Protein AF-A0A379RYI5-F1 (afdb_monomer_lite)

Secondary structure (DSSP, 8-state):
-------S-SSGGGT--S-HHHHHHHTT-SSEEEEEESS-TT---HHHHHHHHHHHHHHH-HHHHTS-EEEEEE-GGGS-HHHHHHHHHHHHHHTT--S-B-

InterPro domains:
  IPR006073 GTP binding domain [PF01926] (2-75)
  IPR006073 GTP binding domain [PR00326] (2-17)
  IPR006073 GTP binding domain [PR00326] (19-37)
  IPR006074 GTP1/OBG, conserved site [PS00905] (4-17)
  IPR027417 P-loop containing nucleoside triphosphate hydrolase [G3DSA:3.40.50.300] (1-102)
  IPR027417 P-loop containing nucleoside triphosphate hydrolase [SSF52540] (2-99)
  IPR031167 OBG-type guanine nucleotide-binding (G) domain [PS51710] (1-102)
  IPR045086 OBG-type GTPase [PTHR11702] (2-92)

pLDDT: mean 77.07, std 15.86, range [35.59, 91.75]

Sequence (102 aa):
MVADIPGLIEGAAEGAGLGIRFLKHLERCRVLLHLIDIDPIDGSDPVENARIIIGELEKYSQDLAAKPRWLVFNKIDLMDKTEAEEKAKSIAEALGWEGNTI

Foldseek 3Di:
DDDDDPDPPDQCVPPPQCDPVNVVVLVPDQEAEAEFELQDPVRDDSLVSSVVNLVSQCVVDVSSSPHHYEYEYPPLVVDDPVVSVVSQVVSCVSNVHPHHYD

Radius of gyration: 13.76 Å; chains: 1; bounding box: 32×31×34 Å

Structure (mmCIF, N/CA/C/O backbone):
data_AF-A0A379RYI5-F1
#
_entry.id   AF-A0A379RYI5-F1
#
loop_
_atom_site.group_PDB
_atom_site.id
_atom_site.type_symbol
_atom_site.label_atom_id
_atom_site.label_alt_id
_atom_site.label_comp_id
_atom_site.label_asym_id
_atom_site.label_entity_id
_atom_site.label_seq_id
_atom_site.pdbx_PDB_ins_code
_atom_site.Cartn_x
_atom_site.Cartn_y
_atom_site.Cartn_z
_atom_site.occupancy
_atom_site.B_iso_or_equiv
_atom_site.auth_seq_id
_atom_site.auth_comp_id
_atom_site.auth_asym_id
_atom_site.auth_atom_id
_atom_site.pdbx_PDB_model_num
ATOM 1 N N . MET A 1 1 ? -19.499 0.931 -1.255 1.00 47.88 1 MET A N 1
ATOM 2 C CA . MET A 1 1 ? -18.813 2.222 -1.452 1.00 47.88 1 MET A CA 1
ATOM 3 C C . MET A 1 1 ? -17.436 1.891 -1.981 1.00 47.88 1 MET A C 1
ATOM 5 O O . MET A 1 1 ? -16.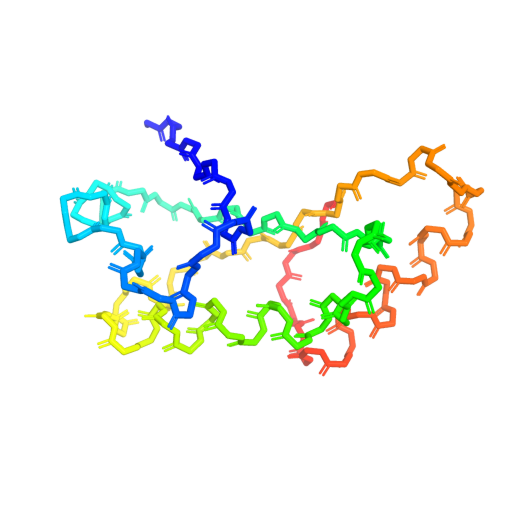798 1.030 -1.388 1.00 47.88 1 MET A O 1
ATOM 9 N N . VAL A 1 2 ? -17.034 2.489 -3.097 1.00 42.75 2 VAL A N 1
ATOM 10 C CA . VAL A 1 2 ? -15.635 2.487 -3.536 1.00 42.75 2 VAL A CA 1
ATOM 11 C C . VAL A 1 2 ? -15.097 3.843 -3.10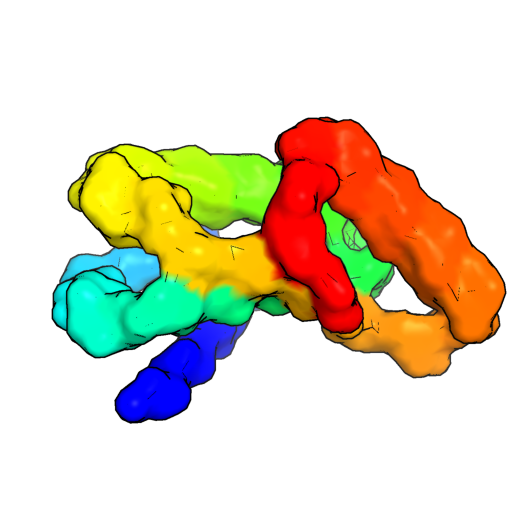4 1.00 42.75 2 VAL A C 1
ATOM 13 O O . VAL A 1 2 ? -15.693 4.862 -3.444 1.00 42.75 2 VAL A O 1
ATOM 16 N N . ALA A 1 3 ? -14.078 3.841 -2.255 1.00 52.28 3 ALA A N 1
ATOM 17 C CA . ALA A 1 3 ? -13.382 5.047 -1.834 1.00 52.28 3 ALA A CA 1
ATOM 18 C C . ALA A 1 3 ? -11.971 4.935 -2.399 1.00 52.28 3 ALA A C 1
ATOM 20 O O . ALA A 1 3 ? -11.253 4.004 -2.042 1.00 52.28 3 ALA A O 1
ATOM 21 N N . ASP A 1 4 ? -11.636 5.828 -3.322 1.00 54.09 4 ASP A N 1
ATOM 22 C CA . ASP A 1 4 ? -10.286 5.935 -3.856 1.00 54.09 4 ASP A CA 1
ATOM 23 C C . ASP A 1 4 ? -9.426 6.731 -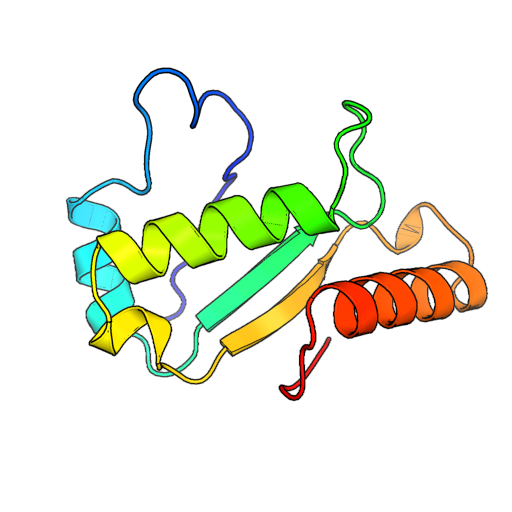2.869 1.00 54.09 4 ASP A C 1
ATOM 25 O O . ASP A 1 4 ? -9.895 7.728 -2.307 1.00 54.09 4 ASP A O 1
ATOM 29 N N . ILE A 1 5 ? -8.205 6.260 -2.627 1.00 54.44 5 ILE A N 1
ATOM 30 C CA . ILE A 1 5 ? -7.195 6.941 -1.819 1.00 54.44 5 ILE A CA 1
ATOM 31 C C . ILE A 1 5 ? -6.210 7.572 -2.810 1.00 54.44 5 ILE A C 1
ATOM 33 O O . ILE A 1 5 ? -5.237 6.917 -3.186 1.00 54.44 5 ILE A O 1
ATOM 37 N N . PRO A 1 6 ? -6.430 8.812 -3.277 1.00 45.28 6 PRO A N 1
ATOM 38 C CA . PRO A 1 6 ? -5.438 9.461 -4.115 1.00 45.28 6 PRO A CA 1
ATOM 39 C C . PRO A 1 6 ? -4.163 9.684 -3.298 1.00 45.28 6 PRO A C 1
ATOM 41 O O . PRO A 1 6 ? -4.216 10.289 -2.231 1.00 45.28 6 PRO A O 1
ATOM 44 N N . GLY A 1 7 ? -3.041 9.195 -3.829 1.00 44.47 7 GLY A N 1
ATOM 45 C CA . GLY A 1 7 ? -1.693 9.675 -3.534 1.00 44.47 7 GLY A CA 1
ATOM 46 C C . GLY A 1 7 ? -1.310 9.716 -2.057 1.00 44.47 7 GLY A C 1
ATOM 47 O O . GLY A 1 7 ? -1.419 10.744 -1.402 1.00 44.47 7 GLY A O 1
ATOM 48 N N . LEU A 1 8 ? -0.691 8.642 -1.578 1.00 43.03 8 LEU A N 1
ATOM 49 C CA . LEU A 1 8 ? 0.198 8.722 -0.416 1.00 43.03 8 LEU A CA 1
ATOM 50 C C . LEU A 1 8 ? 1.600 9.242 -0.782 1.00 43.03 8 LEU A C 1
ATOM 52 O O . LEU A 1 8 ? 2.549 9.049 -0.032 1.00 43.03 8 LEU A O 1
ATOM 56 N N . ILE A 1 9 ? 1.732 9.919 -1.928 1.00 45.69 9 ILE A N 1
ATOM 57 C CA . ILE A 1 9 ? 2.972 10.560 -2.363 1.00 45.69 9 ILE A CA 1
ATOM 58 C C . ILE A 1 9 ? 2.639 11.936 -2.951 1.00 45.69 9 ILE A C 1
ATOM 60 O O . ILE A 1 9 ? 2.403 12.087 -4.143 1.00 45.69 9 ILE A O 1
ATOM 64 N N . GLU A 1 10 ? 2.531 12.908 -2.046 1.00 35.59 10 GLU A N 1
ATOM 65 C CA . GLU A 1 10 ? 3.233 14.201 -2.071 1.00 35.59 10 GLU A CA 1
ATOM 66 C C . GLU A 1 10 ? 3.057 14.823 -0.666 1.00 35.59 10 GLU A C 1
ATOM 68 O O . GLU A 1 10 ? 2.004 15.360 -0.331 1.00 35.59 10 GLU A O 1
ATOM 73 N N . GLY A 1 11 ? 4.059 14.679 0.215 1.00 39.44 11 GLY A N 1
ATOM 74 C CA . GLY A 1 11 ? 4.080 15.367 1.522 1.00 39.44 11 GLY A CA 1
ATOM 75 C C . GLY A 1 11 ? 3.547 14.612 2.755 1.00 39.44 11 GLY A C 1
ATOM 76 O O . GLY A 1 11 ? 3.318 15.240 3.790 1.00 39.44 11 GLY A O 1
ATOM 77 N N . ALA A 1 12 ? 3.396 13.281 2.723 1.00 44.16 12 ALA A N 1
ATOM 78 C CA . ALA A 1 12 ? 2.977 12.503 3.906 1.00 44.16 12 ALA A CA 1
ATOM 79 C C . ALA A 1 12 ? 3.951 12.636 5.103 1.00 44.16 12 ALA A C 1
ATOM 81 O O . ALA A 1 12 ? 3.527 12.610 6.258 1.00 44.16 12 ALA A O 1
ATOM 82 N N . ALA A 1 13 ? 5.235 12.903 4.839 1.00 38.75 13 ALA A N 1
ATOM 83 C CA . ALA A 1 13 ? 6.237 13.182 5.868 1.00 38.75 13 ALA A CA 1
ATOM 84 C C . ALA A 1 13 ? 6.148 14.602 6.486 1.00 38.75 13 ALA A C 1
ATOM 86 O O . ALA A 1 13 ? 6.708 14.823 7.557 1.00 38.75 13 ALA A O 1
ATOM 87 N N . GLU A 1 14 ? 5.420 15.550 5.874 1.00 36.56 14 GLU A N 1
ATOM 88 C CA . GLU A 1 14 ? 5.305 16.952 6.334 1.00 36.56 14 GLU A CA 1
ATOM 89 C C . GLU A 1 14 ? 3.899 17.332 6.850 1.00 36.56 14 GLU A C 1
ATOM 91 O O . GLU A 1 14 ? 3.555 18.509 6.955 1.00 36.56 14 GLU A O 1
ATOM 96 N N . GLY A 1 15 ? 3.088 16.348 7.260 1.00 38.97 15 GLY A N 1
ATOM 97 C CA . GLY A 1 15 ? 1.872 16.600 8.054 1.00 38.97 15 GLY A CA 1
ATOM 98 C C . GLY A 1 15 ? 0.535 16.302 7.371 1.00 38.97 15 GLY A C 1
ATOM 99 O O . GLY A 1 15 ? -0.509 16.692 7.895 1.00 38.97 15 GLY A O 1
ATOM 100 N N . ALA A 1 16 ? 0.541 15.573 6.253 1.00 44.50 16 ALA A N 1
ATOM 101 C CA . ALA A 1 16 ? -0.662 15.105 5.560 1.00 44.50 16 ALA A CA 1
ATOM 102 C C . ALA A 1 16 ? -0.879 13.583 5.685 1.00 44.50 16 ALA A C 1
ATOM 104 O O . ALA A 1 16 ? -1.288 12.937 4.723 1.00 44.50 16 ALA A O 1
ATOM 105 N N . GLY A 1 17 ? -0.614 12.993 6.860 1.00 54.19 17 GLY A N 1
ATOM 106 C CA . GLY A 1 17 ? -0.998 11.601 7.135 1.00 54.19 17 GLY A CA 1
ATOM 107 C C . GLY A 1 17 ? -2.476 11.368 6.803 1.00 54.19 17 GLY A C 1
ATOM 108 O O . GLY A 1 17 ? -3.271 12.309 6.901 1.00 54.19 17 GLY A O 1
ATOM 109 N N . LEU A 1 18 ? -2.830 10.140 6.391 1.00 59.69 18 LEU A N 1
ATOM 110 C CA . LEU A 1 18 ? -4.187 9.715 6.009 1.00 59.69 18 LEU A CA 1
ATOM 111 C C . LEU A 1 18 ? -5.246 10.476 6.827 1.00 59.69 18 LEU A C 1
ATOM 113 O O . LEU A 1 18 ? -5.434 10.224 8.016 1.00 59.69 18 LEU A O 1
ATOM 117 N N . GLY A 1 19 ? -5.883 11.491 6.235 1.00 63.81 19 GLY A N 1
ATOM 118 C CA . GLY A 1 19 ? -6.648 12.458 7.024 1.00 63.81 19 GLY A CA 1
ATOM 119 C C . GLY A 1 19 ? -7.714 11.764 7.882 1.00 63.81 19 GLY A C 1
ATOM 120 O O . GLY A 1 19 ? -8.448 10.914 7.384 1.00 63.81 19 GLY A O 1
ATOM 121 N N . ILE A 1 20 ? -7.858 12.137 9.161 1.00 64.44 20 ILE A N 1
ATOM 122 C CA . ILE A 1 20 ? -8.779 11.471 10.116 1.00 64.44 20 ILE A CA 1
ATOM 123 C C . ILE A 1 20 ? -10.207 11.337 9.555 1.00 64.44 20 ILE A C 1
ATOM 125 O O . ILE A 1 20 ? -10.893 10.340 9.775 1.00 64.44 20 ILE A O 1
ATOM 129 N N . ARG A 1 21 ? -10.681 12.340 8.801 1.00 65.25 21 ARG A N 1
ATOM 130 C CA . ARG A 1 21 ? -11.993 12.279 8.137 1.00 65.25 21 ARG A CA 1
ATOM 131 C C . ARG A 1 21 ? -12.054 11.185 7.073 1.00 65.25 21 ARG A C 1
ATOM 133 O O . ARG A 1 21 ? -13.094 10.558 6.944 1.00 65.25 21 ARG A O 1
ATOM 140 N N . PHE A 1 22 ? -10.983 10.956 6.329 1.00 67.88 22 PHE A N 1
ATOM 141 C CA . PHE A 1 22 ? -10.898 9.948 5.278 1.00 67.88 22 PHE A CA 1
ATOM 142 C C . PHE A 1 22 ? -10.840 8.526 5.856 1.00 67.88 22 PHE A C 1
ATOM 144 O O . PHE A 1 22 ? -11.608 7.657 5.443 1.00 67.88 22 PHE A O 1
ATOM 151 N N . LEU A 1 23 ? -10.044 8.322 6.908 1.00 71.12 23 LEU A N 1
ATOM 152 C CA . LEU A 1 23 ? -9.946 7.038 7.609 1.00 71.12 23 LEU A CA 1
ATOM 153 C C . LEU A 1 23 ? -11.290 6.577 8.200 1.00 71.12 23 LEU A C 1
ATOM 155 O O . LEU A 1 23 ? -11.668 5.415 8.045 1.00 71.12 23 LEU A O 1
ATOM 159 N N . LYS A 1 24 ? -12.097 7.505 8.736 1.00 74.25 24 LYS A N 1
ATOM 160 C CA . LYS A 1 24 ? -13.483 7.218 9.164 1.00 74.25 24 LYS A CA 1
ATOM 161 C C . LYS A 1 24 ? -14.380 6.663 8.051 1.00 74.25 24 LYS A C 1
ATOM 163 O O . LYS A 1 24 ? -15.342 5.951 8.336 1.00 74.25 24 LYS A O 1
ATOM 168 N N . HIS A 1 25 ? -14.117 6.990 6.786 1.00 74.62 25 HIS A N 1
ATOM 169 C CA . HIS A 1 25 ? -14.867 6.417 5.665 1.00 74.62 25 HIS A CA 1
ATOM 170 C C . HIS A 1 25 ? -14.365 5.009 5.316 1.00 74.62 25 HIS A C 1
ATOM 172 O O . HIS A 1 25 ? -15.183 4.133 5.027 1.00 74.62 25 HIS A O 1
ATOM 178 N N . LEU A 1 26 ? -13.054 4.761 5.416 1.00 72.88 26 LEU A N 1
ATOM 179 C CA . LEU A 1 26 ? -12.442 3.442 5.197 1.00 72.88 26 LEU A CA 1
ATOM 180 C C . LEU A 1 26 ? -12.859 2.403 6.248 1.00 72.88 26 LEU A C 1
ATOM 182 O O . LEU A 1 26 ? -12.989 1.214 5.939 1.00 72.88 26 LEU A O 1
ATOM 186 N N . GLU A 1 27 ? -13.190 2.832 7.466 1.00 73.94 27 GLU A N 1
ATOM 187 C CA . GLU A 1 27 ? -13.811 1.973 8.486 1.00 73.94 27 GLU A CA 1
ATOM 188 C C . GLU A 1 27 ? -15.118 1.316 8.009 1.00 73.94 27 GLU A C 1
ATOM 190 O O . GLU A 1 27 ? -15.463 0.230 8.471 1.00 73.94 27 GLU A O 1
ATOM 195 N N . ARG A 1 28 ? -15.805 1.883 7.012 1.00 81.38 28 ARG A N 1
ATOM 196 C CA . ARG A 1 28 ? -17.030 1.308 6.429 1.00 81.38 28 ARG A CA 1
ATOM 197 C C . ARG A 1 28 ? -16.779 0.427 5.201 1.00 81.38 28 ARG A C 1
ATOM 199 O O . ARG A 1 28 ? -17.712 -0.220 4.721 1.00 81.38 28 ARG A O 1
ATOM 206 N N . CYS A 1 29 ? -15.555 0.391 4.673 1.00 79.62 29 CYS A N 1
ATOM 207 C CA . CYS A 1 29 ? -15.199 -0.465 3.540 1.00 79.62 29 CYS A CA 1
ATOM 208 C C . CYS A 1 29 ? -15.024 -1.923 3.984 1.00 79.62 29 CYS A C 1
ATOM 210 O O . CYS A 1 29 ? -14.564 -2.193 5.093 1.00 79.62 29 CYS A O 1
ATOM 212 N N . ARG A 1 30 ? -15.405 -2.868 3.116 1.00 82.75 30 ARG A N 1
ATOM 213 C CA . ARG A 1 30 ? -15.269 -4.316 3.375 1.00 82.75 30 ARG A CA 1
ATOM 214 C C . ARG A 1 30 ? -13.910 -4.872 2.953 1.00 82.75 30 ARG A C 1
ATOM 216 O O . ARG A 1 30 ? -13.447 -5.833 3.548 1.00 82.75 30 ARG A O 1
ATOM 223 N N . VAL A 1 31 ? -13.314 -4.270 1.927 1.00 83.62 31 VAL A N 1
ATOM 224 C CA . VAL A 1 31 ? -12.013 -4.635 1.364 1.00 83.62 31 VAL A CA 1
ATOM 225 C C . VAL A 1 31 ? -11.227 -3.349 1.144 1.00 83.62 31 VAL A C 1
ATOM 227 O O . VAL A 1 31 ? -11.819 -2.323 0.795 1.00 83.62 31 VAL A O 1
ATOM 230 N N . LEU A 1 32 ? -9.921 -3.410 1.373 1.00 85.31 32 LEU A N 1
ATOM 231 C CA . LEU A 1 32 ? -8.973 -2.341 1.089 1.00 85.31 32 LEU A CA 1
ATOM 232 C C . LEU A 1 32 ? -8.169 -2.695 -0.164 1.00 85.31 32 LEU A C 1
ATOM 234 O O . LEU A 1 32 ? -7.698 -3.821 -0.303 1.00 85.31 32 LEU A O 1
ATOM 238 N N . LEU A 1 33 ? -8.000 -1.734 -1.067 1.00 85.19 33 LEU A N 1
ATOM 239 C CA . LEU A 1 33 ? -7.071 -1.852 -2.186 1.00 85.19 33 LEU A CA 1
ATOM 240 C C . LEU A 1 33 ? -5.871 -0.972 -1.872 1.00 85.19 33 LEU A C 1
ATOM 242 O O . LEU A 1 33 ? -6.029 0.223 -1.624 1.00 85.19 33 LEU A O 1
ATOM 246 N N . HIS A 1 34 ? -4.694 -1.576 -1.829 1.00 85.94 34 HIS A N 1
ATOM 247 C CA . HIS A 1 34 ? -3.451 -0.877 -1.577 1.00 85.94 34 HIS A CA 1
ATOM 248 C C . HIS A 1 34 ? -2.684 -0.769 -2.890 1.00 85.94 34 HIS A C 1
ATOM 250 O O . HIS A 1 34 ? -2.078 -1.739 -3.338 1.00 85.94 34 HIS A O 1
ATOM 256 N N . LEU A 1 35 ? -2.779 0.399 -3.527 1.00 84.12 35 LEU A N 1
ATOM 257 C CA . LEU A 1 35 ? -2.052 0.671 -4.759 1.00 84.12 35 LEU A CA 1
ATOM 258 C C . LEU A 1 35 ? -0.570 0.896 -4.452 1.00 84.12 35 LEU A C 1
ATOM 260 O O . LEU A 1 35 ? -0.232 1.763 -3.648 1.00 84.12 35 LEU A O 1
ATOM 264 N N . ILE A 1 36 ? 0.285 0.134 -5.124 1.00 85.00 36 ILE A N 1
ATOM 265 C CA . ILE A 1 36 ? 1.741 0.243 -5.076 1.00 85.00 36 ILE A CA 1
ATOM 266 C C . ILE A 1 36 ? 2.213 0.646 -6.470 1.00 85.00 36 ILE A C 1
ATOM 268 O O . ILE A 1 36 ? 1.873 -0.003 -7.457 1.00 85.00 36 ILE A O 1
ATOM 272 N N . ASP A 1 37 ? 2.987 1.723 -6.554 1.00 86.50 37 ASP A N 1
ATOM 273 C CA . ASP A 1 37 ? 3.690 2.081 -7.782 1.00 86.50 37 ASP A CA 1
ATOM 274 C C . ASP A 1 37 ? 4.893 1.145 -7.952 1.00 86.50 37 ASP A C 1
ATOM 276 O O . ASP A 1 37 ? 5.749 1.087 -7.070 1.00 86.50 37 ASP A O 1
ATOM 28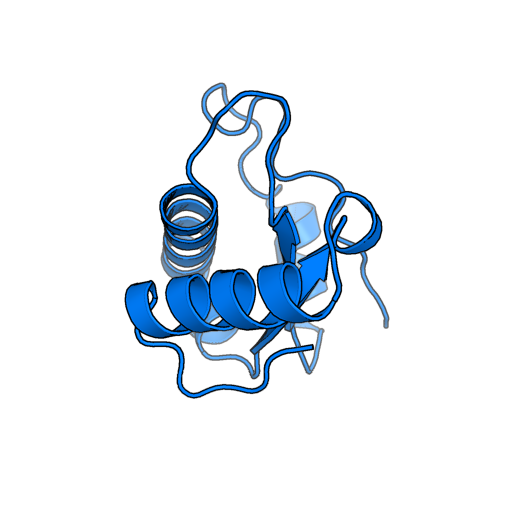0 N N . ILE A 1 38 ? 4.914 0.361 -9.034 1.00 85.81 38 ILE A N 1
ATOM 281 C CA . ILE A 1 38 ? 5.948 -0.660 -9.253 1.00 85.81 38 ILE A CA 1
ATOM 282 C C . ILE A 1 38 ? 7.297 -0.050 -9.657 1.00 85.81 38 ILE A C 1
ATOM 284 O O . ILE A 1 38 ? 8.332 -0.690 -9.476 1.00 85.81 38 ILE A O 1
ATOM 288 N N . ASP A 1 39 ? 7.276 1.173 -10.194 1.00 84.56 39 ASP A N 1
ATOM 289 C CA . ASP A 1 39 ? 8.470 1.920 -10.590 1.00 84.56 39 ASP A CA 1
ATOM 290 C C . ASP A 1 39 ? 8.287 3.422 -10.298 1.00 84.56 39 ASP A C 1
ATOM 292 O O . ASP A 1 39 ? 7.932 4.214 -11.181 1.00 84.56 39 ASP A O 1
ATOM 296 N N . PRO A 1 40 ? 8.464 3.832 -9.028 1.00 82.50 40 PRO A N 1
ATOM 297 C CA . PRO A 1 40 ? 8.293 5.214 -8.612 1.00 82.50 40 PRO A CA 1
ATOM 298 C C . PRO A 1 40 ? 9.281 6.138 -9.330 1.00 82.50 40 PRO A C 1
ATOM 300 O O . PRO A 1 40 ? 10.496 5.964 -9.270 1.00 82.50 40 PRO A O 1
ATOM 303 N N . ILE A 1 41 ? 8.757 7.178 -9.982 1.00 79.00 41 ILE A N 1
ATOM 304 C CA . ILE A 1 41 ? 9.553 8.130 -10.784 1.00 79.00 41 ILE A CA 1
ATOM 305 C C . ILE A 1 41 ? 10.529 8.935 -9.905 1.00 79.00 41 ILE A C 1
ATOM 307 O O . ILE A 1 41 ? 11.563 9.405 -10.376 1.00 79.00 41 ILE A O 1
ATOM 311 N N . ASP A 1 42 ? 10.204 9.096 -8.622 1.00 80.75 42 ASP A N 1
ATOM 312 C CA . ASP A 1 42 ? 11.046 9.756 -7.623 1.00 80.75 42 ASP A CA 1
ATOM 313 C C . ASP A 1 42 ? 12.204 8.871 -7.117 1.00 80.75 42 ASP A C 1
ATOM 315 O O . ASP A 1 42 ? 13.044 9.345 -6.350 1.00 80.75 42 ASP A O 1
ATOM 319 N N . GLY A 1 43 ? 12.275 7.610 -7.561 1.00 82.19 43 GLY A N 1
ATOM 320 C CA . GLY A 1 43 ? 13.296 6.641 -7.168 1.00 82.19 43 GLY A CA 1
ATOM 321 C C . GLY A 1 43 ? 13.097 6.053 -5.770 1.00 82.19 43 GLY A C 1
ATOM 322 O O . GLY A 1 43 ? 14.028 5.453 -5.231 1.00 82.19 43 GLY A O 1
ATOM 323 N N . SER A 1 44 ? 11.923 6.243 -5.160 1.00 84.06 44 SER A N 1
ATOM 324 C CA . SER A 1 44 ? 11.587 5.622 -3.876 1.00 84.06 44 SER A CA 1
ATOM 325 C C . SER A 1 44 ? 11.436 4.098 -3.997 1.00 84.06 44 SER A C 1
ATOM 327 O O . SER A 1 44 ? 11.122 3.572 -5.062 1.00 84.06 44 SER A O 1
ATOM 329 N N . ASP A 1 45 ? 11.677 3.372 -2.899 1.00 86.69 45 ASP A N 1
ATOM 330 C CA . ASP A 1 45 ? 11.496 1.916 -2.857 1.00 86.69 45 ASP A CA 1
ATOM 331 C C . ASP A 1 45 ? 10.004 1.573 -2.651 1.00 86.69 45 ASP A C 1
ATOM 333 O O . ASP A 1 45 ? 9.444 1.917 -1.601 1.00 86.69 45 ASP A O 1
ATOM 337 N N . PRO A 1 46 ? 9.348 0.864 -3.595 1.00 87.19 46 PRO A N 1
ATOM 338 C CA . PRO A 1 46 ? 7.953 0.441 -3.463 1.00 87.19 46 PRO A CA 1
ATOM 339 C C . PRO A 1 46 ? 7.660 -0.335 -2.177 1.00 87.19 46 PRO A C 1
ATOM 341 O O . PRO A 1 46 ? 6.578 -0.196 -1.600 1.00 87.19 46 PRO A O 1
ATOM 344 N N . VAL A 1 47 ? 8.616 -1.152 -1.720 1.00 89.56 47 VAL A N 1
ATOM 345 C CA . VAL A 1 47 ? 8.467 -1.970 -0.511 1.00 89.56 47 VAL A CA 1
ATOM 346 C C . VAL A 1 47 ? 8.401 -1.073 0.719 1.00 89.56 47 VAL A C 1
ATOM 348 O O . VAL A 1 47 ? 7.518 -1.237 1.564 1.00 89.56 47 VAL A O 1
ATOM 351 N N . GLU A 1 48 ? 9.315 -0.111 0.822 1.00 87.19 48 GLU A N 1
ATOM 352 C CA . GLU A 1 48 ? 9.362 0.804 1.959 1.00 87.19 48 GLU A CA 1
ATOM 353 C C . GLU A 1 48 ? 8.140 1.722 1.982 1.00 87.19 48 GLU A C 1
ATOM 355 O O . GLU A 1 48 ? 7.503 1.879 3.026 1.00 87.19 48 GLU A O 1
ATOM 360 N N . ASN A 1 49 ? 7.733 2.229 0.817 1.00 84.06 49 ASN A N 1
ATOM 361 C CA . ASN A 1 49 ? 6.509 3.009 0.677 1.00 84.06 49 ASN A CA 1
ATOM 362 C C . ASN A 1 49 ? 5.300 2.231 1.211 1.00 84.06 49 ASN A C 1
ATOM 364 O O . ASN A 1 49 ? 4.561 2.740 2.055 1.00 84.06 49 ASN A O 1
ATOM 368 N N . ALA A 1 50 ? 5.126 0.973 0.793 1.00 85.62 50 ALA A N 1
ATOM 369 C CA . ALA A 1 50 ? 4.038 0.128 1.274 1.00 85.62 50 ALA A CA 1
ATOM 370 C C . ALA A 1 50 ? 4.101 -0.101 2.797 1.00 85.62 50 ALA A C 1
ATOM 372 O O . ALA A 1 50 ? 3.077 -0.009 3.481 1.00 85.62 50 ALA A O 1
ATOM 373 N N . ARG A 1 51 ? 5.294 -0.340 3.363 1.00 87.38 51 ARG A N 1
ATOM 374 C CA . ARG A 1 51 ? 5.478 -0.512 4.818 1.00 87.38 51 ARG A CA 1
ATOM 375 C C . ARG A 1 51 ? 5.085 0.726 5.611 1.00 87.38 51 ARG A C 1
ATOM 377 O O . ARG A 1 51 ? 4.443 0.581 6.653 1.00 87.38 51 ARG A O 1
ATOM 384 N N . ILE A 1 52 ? 5.419 1.920 5.124 1.00 84.94 52 ILE A N 1
ATOM 385 C CA . ILE A 1 52 ? 5.008 3.180 5.756 1.00 84.94 52 ILE A CA 1
ATOM 386 C C . ILE A 1 52 ? 3.481 3.228 5.857 1.00 84.94 52 ILE A C 1
ATOM 388 O O . ILE A 1 52 ? 2.947 3.464 6.941 1.00 84.94 52 ILE A O 1
ATOM 392 N N . ILE A 1 53 ? 2.772 2.906 4.770 1.00 81.69 53 ILE A N 1
ATOM 393 C CA . ILE A 1 53 ? 1.302 2.962 4.737 1.00 81.69 53 ILE A CA 1
ATOM 394 C C . ILE A 1 53 ? 0.686 1.934 5.676 1.00 81.69 53 ILE A C 1
ATOM 396 O O . ILE A 1 53 ? -0.263 2.235 6.402 1.00 81.69 53 ILE A O 1
ATOM 400 N N . ILE A 1 54 ? 1.226 0.715 5.672 1.00 84.81 54 ILE A N 1
ATOM 401 C CA . ILE A 1 54 ? 0.788 -0.350 6.574 1.00 84.81 54 ILE A CA 1
ATOM 402 C C . ILE A 1 54 ? 0.953 0.106 8.029 1.00 84.81 54 ILE A C 1
ATOM 404 O O . ILE A 1 54 ? -0.002 0.017 8.800 1.00 84.81 54 ILE A O 1
ATOM 408 N N . GLY A 1 55 ? 2.110 0.672 8.379 1.00 84.69 55 GLY A N 1
ATOM 409 C CA . GLY A 1 55 ? 2.383 1.168 9.725 1.00 84.69 55 GLY A CA 1
ATOM 410 C C . GLY A 1 55 ? 1.491 2.343 10.137 1.00 84.69 55 GLY A C 1
ATOM 411 O O . GLY A 1 55 ? 1.061 2.418 11.288 1.00 84.69 55 GLY A O 1
ATOM 412 N N . GLU A 1 56 ? 1.171 3.264 9.228 1.00 82.50 56 GLU A N 1
ATOM 413 C CA . GLU A 1 56 ? 0.204 4.337 9.498 1.00 82.50 56 GLU A CA 1
ATOM 414 C C . GLU A 1 56 ? -1.206 3.795 9.744 1.00 82.50 56 GLU A C 1
ATOM 4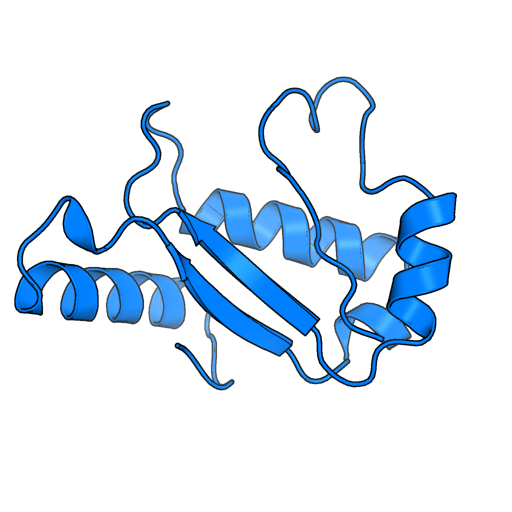16 O O . GLU A 1 56 ? -1.888 4.233 10.676 1.00 82.50 56 GLU A O 1
ATOM 421 N N . LEU A 1 57 ? -1.628 2.810 8.949 1.00 81.94 57 LEU A N 1
ATOM 422 C CA . LEU A 1 57 ? -2.931 2.172 9.093 1.00 81.94 57 LEU A CA 1
ATOM 423 C C . LEU A 1 57 ? -3.058 1.463 10.447 1.00 81.94 57 LEU A C 1
ATOM 425 O O . LEU A 1 57 ? -4.063 1.630 11.138 1.00 81.94 57 LEU A O 1
ATOM 429 N N . GLU A 1 58 ? -2.020 0.728 10.849 1.00 85.50 58 GL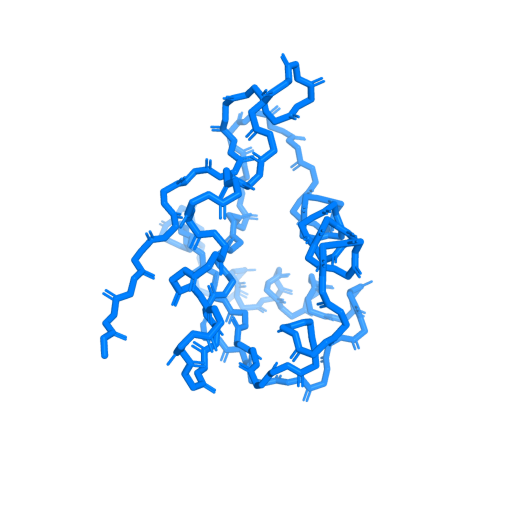U A N 1
ATOM 430 C CA . GLU A 1 58 ? -1.933 0.038 12.141 1.00 85.50 58 GLU A CA 1
ATOM 431 C C . GLU A 1 58 ? -1.943 1.002 13.331 1.00 85.50 58 GLU A C 1
ATOM 433 O O . GLU A 1 58 ? -2.594 0.722 14.343 1.00 85.50 58 GLU A O 1
ATOM 438 N N . LYS A 1 59 ? -1.251 2.145 13.213 1.00 83.94 59 LYS A N 1
ATOM 439 C CA . LYS A 1 59 ? -1.249 3.205 14.236 1.00 83.94 59 LYS A CA 1
ATOM 440 C C . LYS A 1 59 ? -2.619 3.852 14.392 1.00 83.94 59 LYS A C 1
ATOM 442 O O . LYS A 1 59 ? -2.985 4.230 15.502 1.00 83.94 59 LYS A O 1
ATOM 447 N N . TYR A 1 60 ? -3.360 4.005 13.297 1.00 82.00 60 TYR A N 1
ATOM 448 C CA . TYR A 1 60 ? -4.697 4.582 13.347 1.00 82.00 60 TYR A CA 1
ATOM 449 C C . TYR A 1 60 ? -5.726 3.607 13.930 1.00 82.00 60 TYR A C 1
ATOM 451 O O . TYR A 1 60 ? -6.475 3.970 14.836 1.00 82.00 60 TYR A O 1
ATOM 459 N N . SER A 1 61 ? -5.798 2.384 13.398 1.00 83.62 61 SER A N 1
ATOM 460 C CA . SER A 1 61 ? -6.773 1.386 13.835 1.00 83.62 61 SER A CA 1
ATOM 461 C C . SER A 1 61 ? -6.330 -0.025 13.465 1.00 83.62 61 SER A C 1
ATOM 463 O O . SER A 1 61 ? -6.246 -0.385 12.290 1.00 83.62 61 SER A O 1
ATOM 465 N N . GLN A 1 62 ? -6.140 -0.854 14.490 1.00 86.50 62 GLN A N 1
ATOM 466 C CA . GLN A 1 62 ? -5.859 -2.282 14.334 1.00 86.50 62 GLN A CA 1
ATOM 467 C C . GLN A 1 62 ? -6.999 -3.009 13.601 1.00 86.50 62 GLN A C 1
ATOM 469 O O . GLN A 1 62 ? -6.738 -3.828 12.724 1.00 86.50 62 GLN A O 1
ATOM 474 N N . ASP A 1 63 ? -8.258 -2.647 13.875 1.00 86.81 63 ASP A N 1
ATOM 475 C CA . ASP A 1 63 ? -9.426 -3.228 13.199 1.00 86.81 63 ASP A CA 1
ATOM 476 C C . ASP A 1 63 ? -9.440 -2.907 11.701 1.00 86.81 63 ASP A C 1
ATOM 478 O O . ASP A 1 63 ? -9.848 -3.730 10.881 1.00 86.81 63 ASP A O 1
ATOM 482 N N . LEU A 1 64 ? -9.000 -1.700 11.328 1.00 83.44 64 LEU A N 1
ATOM 483 C CA . LEU A 1 64 ? -8.892 -1.301 9.929 1.00 83.44 64 LEU A CA 1
ATOM 484 C C . LEU A 1 64 ? -7.719 -2.005 9.237 1.00 83.44 64 LEU A C 1
ATOM 486 O O . LEU A 1 64 ? -7.872 -2.447 8.099 1.00 83.44 64 LEU A O 1
ATOM 490 N N . ALA A 1 65 ? -6.582 -2.138 9.923 1.00 85.81 65 ALA A N 1
ATOM 491 C CA . ALA A 1 65 ? -5.401 -2.831 9.415 1.00 85.81 65 ALA A CA 1
ATOM 492 C C . ALA A 1 65 ? -5.627 -4.338 9.214 1.00 85.81 65 ALA A C 1
ATOM 494 O O . ALA A 1 65 ? -5.095 -4.911 8.266 1.00 85.81 65 ALA A O 1
ATOM 495 N N . ALA A 1 66 ? -6.470 -4.958 10.044 1.00 87.81 66 ALA A N 1
ATOM 496 C CA . ALA A 1 66 ? -6.832 -6.370 9.947 1.00 87.81 66 ALA A CA 1
ATOM 497 C C . ALA A 1 66 ? -7.840 -6.689 8.825 1.00 87.81 66 ALA A C 1
ATOM 499 O O . ALA A 1 66 ? -8.169 -7.856 8.598 1.00 87.81 66 ALA A O 1
ATOM 500 N N . LYS A 1 67 ? -8.379 -5.680 8.126 1.00 87.25 67 LYS A N 1
ATOM 501 C CA . LYS A 1 67 ? -9.346 -5.926 7.051 1.00 87.25 67 LYS A CA 1
ATOM 502 C C . LYS A 1 67 ? -8.709 -6.649 5.865 1.00 87.25 67 LYS A C 1
ATOM 504 O O . LYS A 1 67 ? -7.539 -6.416 5.563 1.00 87.25 67 LYS A O 1
ATOM 509 N N . PRO A 1 68 ? -9.504 -7.437 5.112 1.00 88.06 68 PRO A N 1
ATOM 510 C CA . PRO A 1 68 ? -9.060 -7.987 3.840 1.00 88.06 68 PRO A CA 1
ATOM 511 C C . PRO A 1 68 ? -8.504 -6.881 2.945 1.00 88.06 68 PRO A C 1
ATOM 513 O O . PRO A 1 68 ? -9.178 -5.879 2.682 1.00 88.06 68 PRO A O 1
ATOM 516 N N . ARG A 1 69 ? -7.270 -7.070 2.491 1.00 87.00 69 ARG A N 1
ATOM 517 C CA . ARG A 1 69 ? -6.521 -6.077 1.730 1.00 87.00 69 ARG A CA 1
ATOM 518 C C . ARG A 1 69 ? -5.858 -6.745 0.544 1.00 87.00 69 ARG A C 1
ATOM 520 O O . ARG A 1 69 ? -5.304 -7.831 0.691 1.00 87.00 69 ARG A O 1
ATOM 527 N N . TRP A 1 70 ? -5.947 -6.112 -0.617 1.00 88.69 70 TRP A N 1
ATOM 528 C CA . TRP A 1 70 ? -5.310 -6.578 -1.846 1.00 88.69 70 TRP A CA 1
ATOM 529 C C . TRP A 1 70 ? -4.232 -5.583 -2.251 1.00 88.69 70 TRP A C 1
ATOM 531 O O . TRP A 1 70 ? -4.471 -4.374 -2.187 1.00 88.69 70 TRP A O 1
ATOM 541 N N . LEU A 1 71 ? -3.063 -6.087 -2.645 1.00 87.88 71 LEU A N 1
ATOM 542 C CA . LEU A 1 71 ? -2.051 -5.250 -3.286 1.00 87.88 71 LEU A CA 1
ATOM 543 C C . LEU A 1 71 ? -2.421 -5.097 -4.752 1.00 87.88 71 LEU A C 1
ATOM 545 O O . LEU A 1 71 ? -2.782 -6.081 -5.394 1.00 87.88 71 LEU A O 1
ATOM 549 N N . VAL A 1 72 ? -2.352 -3.871 -5.251 1.00 88.12 72 VAL A N 1
ATOM 550 C CA . VAL A 1 72 ? -2.619 -3.552 -6.651 1.00 88.12 72 VAL A CA 1
ATOM 551 C C . VAL A 1 72 ? -1.393 -2.849 -7.201 1.00 88.12 72 VAL A C 1
ATOM 553 O O . VAL A 1 72 ? -1.060 -1.759 -6.738 1.00 88.12 72 VAL A O 1
ATOM 556 N N . PHE A 1 73 ? -0.716 -3.455 -8.168 1.00 88.25 73 PHE A N 1
ATOM 557 C CA . PHE A 1 73 ? 0.482 -2.861 -8.758 1.00 88.25 73 PHE A CA 1
ATOM 558 C C . PHE A 1 73 ? 0.102 -1.943 -9.922 1.00 88.25 73 PHE A C 1
ATOM 560 O O . PHE A 1 73 ? -0.550 -2.355 -10.879 1.00 88.25 73 PHE A O 1
ATOM 567 N N . ASN A 1 74 ? 0.486 -0.671 -9.829 1.00 83.94 74 ASN A N 1
ATOM 568 C CA . ASN A 1 74 ? 0.210 0.345 -10.840 1.00 83.94 74 ASN A CA 1
ATOM 569 C C . ASN A 1 74 ? 1.452 0.625 -11.700 1.00 83.94 74 ASN A C 1
ATOM 571 O O . ASN A 1 74 ? 2.570 0.357 -11.269 1.00 83.94 74 ASN A O 1
ATOM 575 N N . LYS A 1 75 ? 1.241 1.202 -12.892 1.00 84.25 75 LYS A N 1
ATOM 576 C CA . LYS A 1 75 ? 2.275 1.567 -13.883 1.00 84.25 75 LYS A CA 1
ATOM 577 C C . LYS A 1 75 ? 3.081 0.397 -14.455 1.00 84.25 75 LYS A C 1
ATOM 579 O O . LYS A 1 75 ? 4.203 0.563 -14.928 1.00 84.25 75 LYS A O 1
ATOM 584 N N . ILE A 1 76 ? 2.491 -0.795 -14.457 1.00 84.44 76 ILE A N 1
ATOM 585 C CA . ILE A 1 76 ? 3.089 -1.992 -15.066 1.00 84.44 76 ILE A CA 1
ATOM 586 C C . ILE A 1 76 ? 3.317 -1.845 -16.579 1.00 84.44 76 ILE A C 1
ATOM 588 O O . ILE A 1 76 ? 4.095 -2.596 -17.149 1.00 84.44 76 ILE A O 1
ATOM 592 N N . ASP A 1 77 ? 2.654 -0.886 -17.231 1.00 85.06 77 ASP A N 1
ATOM 593 C CA . ASP A 1 77 ? 2.810 -0.565 -18.651 1.00 85.06 77 ASP A CA 1
ATOM 594 C C . ASP A 1 77 ? 4.164 0.072 -18.998 1.00 85.06 77 ASP A C 1
ATOM 596 O O . ASP A 1 77 ? 4.534 0.115 -20.170 1.00 85.06 77 ASP A O 1
ATOM 600 N N . LEU A 1 78 ? 4.921 0.531 -17.995 1.00 83.56 78 LEU A N 1
ATOM 601 C CA . LEU A 1 78 ? 6.265 1.086 -18.174 1.00 83.56 78 LEU A CA 1
ATOM 602 C C . LEU A 1 78 ? 7.344 0.016 -18.406 1.00 83.56 78 LEU A C 1
ATOM 604 O O . LEU A 1 78 ? 8.489 0.359 -18.695 1.00 83.56 78 LEU A O 1
ATOM 608 N N . MET A 1 79 ? 6.996 -1.264 -18.282 1.00 86.75 79 MET A N 1
ATOM 609 C CA . MET A 1 79 ? 7.921 -2.386 -18.414 1.00 86.75 79 MET A CA 1
ATOM 610 C C . MET A 1 79 ? 7.268 -3.572 -19.122 1.00 86.75 79 MET A C 1
ATOM 612 O O . MET A 1 79 ? 6.053 -3.623 -19.322 1.00 86.75 79 MET A O 1
ATOM 616 N N . ASP A 1 80 ? 8.085 -4.547 -19.515 1.00 91.50 80 ASP A N 1
ATOM 617 C CA . ASP A 1 80 ? 7.567 -5.774 -20.106 1.00 91.50 80 ASP A CA 1
ATOM 618 C C . ASP A 1 80 ? 6.753 -6.564 -19.078 1.00 91.50 80 ASP A C 1
ATOM 620 O O . ASP A 1 80 ? 7.080 -6.617 -17.893 1.00 91.50 80 ASP A O 1
ATOM 624 N N . LYS A 1 81 ? 5.704 -7.248 -19.544 1.00 87.50 81 LYS A N 1
ATOM 625 C CA . LYS A 1 81 ? 4.788 -8.001 -18.674 1.00 87.50 81 LYS A CA 1
ATOM 626 C C . LYS A 1 81 ? 5.519 -8.982 -17.748 1.00 87.50 81 LYS A C 1
ATOM 628 O O . LYS A 1 81 ? 5.182 -9.076 -16.574 1.00 87.50 81 LYS A O 1
ATOM 633 N N . THR A 1 82 ? 6.518 -9.690 -18.270 1.00 89.44 82 THR A N 1
ATOM 634 C CA . THR A 1 82 ? 7.323 -10.637 -17.485 1.00 89.44 82 THR A CA 1
ATOM 635 C C . THR A 1 82 ? 8.114 -9.924 -16.388 1.00 89.44 82 THR A C 1
ATOM 637 O O . THR A 1 82 ? 8.149 -10.397 -15.258 1.00 89.44 82 THR A O 1
ATOM 640 N N . GLU A 1 83 ? 8.699 -8.762 -16.691 1.00 89.81 83 GLU A N 1
ATOM 641 C CA . GLU A 1 83 ? 9.443 -7.962 -15.714 1.00 89.81 83 GLU A CA 1
ATOM 642 C C . GLU A 1 83 ? 8.513 -7.404 -14.627 1.00 89.81 83 GLU A C 1
ATOM 644 O O . GLU A 1 83 ? 8.847 -7.455 -13.442 1.00 89.81 83 GLU A O 1
ATOM 649 N N . ALA A 1 84 ? 7.320 -6.935 -15.010 1.00 89.00 84 ALA A N 1
ATOM 650 C CA . ALA A 1 84 ? 6.302 -6.480 -14.067 1.00 89.00 84 ALA A CA 1
ATOM 651 C C . ALA A 1 84 ? 5.873 -7.598 -13.111 1.00 89.00 84 ALA A C 1
ATOM 653 O O . ALA A 1 84 ? 5.811 -7.385 -11.902 1.00 89.00 84 ALA A O 1
ATOM 654 N N . GLU A 1 85 ? 5.605 -8.798 -13.631 1.00 89.44 85 GLU A N 1
ATOM 655 C CA . GLU A 1 85 ? 5.225 -9.956 -12.816 1.00 89.44 85 GLU A CA 1
ATOM 656 C C . GLU A 1 85 ? 6.346 -10.358 -11.841 1.00 89.44 85 GLU A C 1
ATOM 658 O O . GLU A 1 85 ? 6.078 -10.628 -10.667 1.00 89.44 85 GLU A O 1
ATOM 663 N N . GLU A 1 86 ? 7.606 -10.345 -12.289 1.00 91.31 86 GLU A N 1
ATOM 664 C CA . GLU A 1 86 ? 8.768 -10.638 -11.444 1.00 91.31 86 GLU A CA 1
ATOM 665 C C . GLU A 1 86 ? 8.967 -9.590 -10.341 1.00 91.31 86 GLU A C 1
ATOM 667 O O . GLU A 1 86 ? 9.139 -9.951 -9.171 1.00 91.31 86 GLU A O 1
ATOM 672 N N . LYS A 1 87 ? 8.890 -8.295 -10.675 1.00 90.06 87 LYS A N 1
ATOM 673 C CA . LYS A 1 87 ? 8.993 -7.205 -9.693 1.00 90.06 87 LYS A CA 1
ATOM 674 C C . LYS A 1 87 ? 7.841 -7.233 -8.694 1.00 90.06 87 LYS A C 1
ATOM 676 O O . LYS A 1 87 ? 8.089 -7.167 -7.493 1.00 90.06 87 LYS A O 1
ATOM 681 N N . ALA A 1 88 ? 6.602 -7.388 -9.159 1.00 89.69 88 ALA A N 1
ATOM 682 C CA . ALA A 1 88 ? 5.424 -7.472 -8.298 1.00 89.69 88 ALA A CA 1
ATOM 683 C C . ALA A 1 88 ? 5.540 -8.634 -7.303 1.00 89.69 88 ALA A C 1
ATOM 685 O O . ALA A 1 88 ? 5.275 -8.471 -6.110 1.00 89.69 88 ALA A O 1
ATOM 686 N N . LYS A 1 89 ? 6.003 -9.796 -7.778 1.00 90.12 89 LYS A N 1
ATOM 687 C CA . LYS A 1 89 ? 6.262 -10.957 -6.926 1.00 90.12 89 LYS A CA 1
ATOM 688 C C . LYS A 1 89 ? 7.361 -10.677 -5.902 1.00 90.12 89 LYS A C 1
ATOM 690 O O . LYS A 1 89 ? 7.154 -10.942 -4.723 1.00 90.12 89 LYS A O 1
ATOM 695 N N . SER A 1 90 ? 8.484 -10.102 -6.328 1.00 91.62 90 SER A N 1
ATOM 696 C CA . SER A 1 90 ? 9.591 -9.731 -5.436 1.00 91.62 90 SER A CA 1
ATOM 697 C C . SER A 1 90 ? 9.141 -8.761 -4.334 1.00 91.62 90 SER A C 1
ATOM 699 O O . SER A 1 90 ? 9.444 -8.965 -3.159 1.00 91.62 90 SER A O 1
ATOM 701 N N . ILE A 1 91 ? 8.337 -7.750 -4.684 1.00 90.56 91 ILE A N 1
ATOM 702 C CA . ILE A 1 91 ? 7.773 -6.790 -3.725 1.00 90.56 91 ILE A CA 1
ATOM 703 C C . ILE A 1 91 ? 6.829 -7.493 -2.743 1.00 90.56 91 ILE A C 1
ATOM 705 O O . ILE A 1 91 ? 6.936 -7.289 -1.534 1.00 90.56 91 ILE A O 1
ATOM 709 N N . ALA A 1 92 ? 5.922 -8.343 -3.235 1.00 90.00 92 ALA A N 1
ATOM 710 C CA . ALA A 1 92 ? 4.999 -9.091 -2.383 1.00 90.00 92 ALA A CA 1
ATOM 711 C C . ALA A 1 92 ? 5.744 -10.020 -1.406 1.00 90.00 92 ALA A C 1
ATOM 713 O O . ALA A 1 92 ? 5.414 -10.057 -0.220 1.00 90.00 92 ALA A O 1
ATOM 714 N N . GLU A 1 93 ? 6.786 -10.712 -1.872 1.00 91.50 93 GLU A N 1
ATOM 715 C CA . GLU A 1 93 ? 7.648 -11.558 -1.039 1.00 91.50 93 GLU A CA 1
ATOM 716 C C . GLU A 1 93 ? 8.418 -10.737 0.007 1.00 91.50 93 GLU A C 1
ATOM 718 O O . GLU A 1 93 ? 8.445 -11.107 1.181 1.00 91.50 93 GLU A O 1
ATOM 723 N N . ALA A 1 94 ? 8.979 -9.584 -0.371 1.00 91.75 94 ALA A N 1
ATOM 724 C CA . ALA A 1 94 ? 9.693 -8.687 0.543 1.00 91.75 94 ALA A CA 1
ATOM 725 C C . ALA A 1 94 ? 8.786 -8.063 1.623 1.00 91.75 94 ALA A C 1
ATOM 727 O O . ALA A 1 94 ? 9.254 -7.697 2.711 1.00 91.75 94 ALA A O 1
ATOM 728 N N . LEU A 1 95 ? 7.489 -7.939 1.335 1.00 87.94 95 LEU A N 1
ATOM 729 C CA . LEU A 1 95 ? 6.460 -7.535 2.292 1.00 87.94 95 LEU A CA 1
ATOM 730 C C . LEU A 1 95 ? 5.949 -8.701 3.153 1.00 87.94 95 LEU A C 1
ATOM 732 O O . LEU A 1 95 ? 5.211 -8.456 4.105 1.00 87.94 95 LEU A O 1
ATOM 736 N N . GLY A 1 96 ? 6.322 -9.949 2.843 1.00 88.56 96 GLY A N 1
ATOM 737 C CA . GLY A 1 96 ? 5.759 -11.139 3.485 1.00 88.56 96 GLY A CA 1
ATOM 738 C C . GLY A 1 96 ? 4.257 -11.280 3.226 1.00 88.56 96 GLY A C 1
ATOM 739 O O . GLY A 1 96 ? 3.507 -11.682 4.113 1.00 88.56 96 GLY A O 1
ATOM 740 N N . TRP A 1 97 ? 3.794 -10.868 2.044 1.00 86.25 97 TRP A N 1
ATOM 741 C CA . TRP A 1 97 ? 2.373 -10.780 1.744 1.00 86.25 97 TRP A CA 1
ATOM 742 C C . TRP A 1 97 ? 1.783 -12.121 1.300 1.00 86.25 97 TRP A C 1
ATOM 744 O O . TRP A 1 97 ? 2.107 -12.630 0.232 1.00 86.25 97 TRP A O 1
ATOM 754 N N . GLU A 1 98 ? 0.850 -12.653 2.089 1.00 76.94 98 GLU A N 1
ATOM 755 C CA . GLU A 1 98 ? 0.116 -13.895 1.778 1.00 76.94 98 GLU A CA 1
ATOM 756 C C . GLU A 1 98 ? -1.292 -13.642 1.201 1.00 76.94 98 GLU A C 1
ATOM 758 O O . GLU A 1 98 ? -2.038 -14.576 0.907 1.00 76.94 98 GLU A O 1
ATOM 763 N N . GLY A 1 99 ? -1.691 -12.373 1.075 1.00 75.00 99 GLY A N 1
ATOM 764 C CA . GLY A 1 99 ? -2.996 -11.983 0.542 1.00 75.00 99 GLY A CA 1
ATOM 765 C C . GLY A 1 99 ? -3.044 -11.953 -0.988 1.00 75.00 99 GLY A C 1
ATOM 766 O O . GLY A 1 99 ? -2.050 -12.173 -1.675 1.00 75.00 99 GLY A O 1
ATOM 767 N N . ASN A 1 100 ? -4.210 -11.610 -1.539 1.00 78.88 100 ASN A N 1
ATOM 768 C CA . ASN A 1 100 ? -4.360 -11.477 -2.990 1.00 78.88 100 ASN A CA 1
ATOM 769 C C . ASN A 1 100 ? -3.545 -10.285 -3.526 1.00 78.88 100 ASN A C 1
ATOM 771 O O . ASN A 1 100 ? -3.509 -9.213 -2.907 1.00 78.88 100 ASN A O 1
ATOM 775 N N . THR A 1 101 ? -2.955 -10.477 -4.702 1.00 76.19 101 THR A N 1
ATOM 776 C CA . THR A 1 101 ? -2.279 -9.458 -5.512 1.00 76.19 101 THR A CA 1
ATOM 777 C C . THR A 1 101 ? -2.990 -9.325 -6.863 1.00 76.19 101 THR A C 1
ATOM 779 O O . THR A 1 101 ? -3.535 -10.309 -7.372 1.00 76.19 101 THR A O 1
ATOM 782 N N . ILE A 1 102 ? -3.043 -8.105 -7.408 1.00 72.56 102 ILE A N 1
ATOM 783 C CA . ILE A 1 102 ? -3.641 -7.770 -8.712 1.00 72.56 102 ILE A CA 1
ATOM 784 C C . ILE A 1 102 ? -2.677 -6.905 -9.512 1.00 72.56 102 ILE A C 1
ATOM 786 O O . ILE A 1 102 ? -2.079 -5.981 -8.910 1.00 72.56 102 ILE A O 1
#

Organism: NCBI:txid59203